Protein AF-A0A958T6C7-F1 (afdb_monomer_lite)

Radius of gyration: 14.1 Å; chains: 1; bounding box: 36×21×35 Å

Structure (mmCIF, N/CA/C/O backbone):
data_AF-A0A958T6C7-F1
#
_entry.id   AF-A0A958T6C7-F1
#
loop_
_atom_site.group_PDB
_atom_site.id
_atom_site.type_symbol
_atom_site.label_atom_id
_atom_site.label_alt_id
_atom_site.label_comp_id
_atom_site.label_asym_id
_atom_site.label_entity_id
_atom_site.label_seq_id
_atom_site.pdbx_PDB_ins_code
_atom_site.Cartn_x
_atom_site.Cartn_y
_atom_site.Cartn_z
_atom_site.occupancy
_atom_site.B_iso_or_equiv
_atom_site.auth_seq_id
_atom_site.auth_comp_id
_atom_site.auth_asym_id
_atom_site.auth_atom_id
_atom_site.pdbx_PDB_model_num
ATOM 1 N N . MET A 1 1 ? 18.098 11.431 -24.644 1.00 61.00 1 MET A N 1
ATOM 2 C CA . MET A 1 1 ? 17.102 10.342 -24.779 1.00 61.00 1 MET A CA 1
ATOM 3 C C . MET A 1 1 ? 17.244 9.251 -23.713 1.00 61.00 1 MET A C 1
ATOM 5 O O . MET A 1 1 ? 16.374 9.173 -22.861 1.00 61.00 1 MET A O 1
ATOM 9 N N . LYS A 1 2 ? 18.338 8.468 -23.659 1.00 68.06 2 LYS A N 1
ATOM 10 C CA . LYS A 1 2 ? 18.478 7.324 -22.717 1.00 68.06 2 LYS A CA 1
ATOM 11 C C . LYS A 1 2 ? 18.300 7.68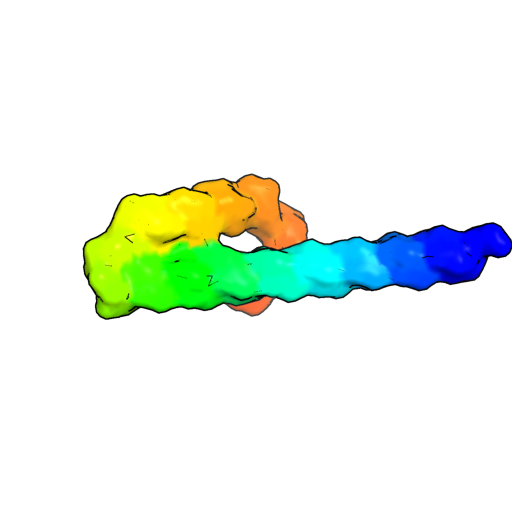2 -21.226 1.00 68.06 2 LYS A C 1
ATOM 13 O O . LYS A 1 2 ? 17.615 6.973 -20.503 1.00 68.06 2 LYS A O 1
ATOM 18 N N . LYS A 1 3 ? 18.856 8.818 -20.782 1.00 81.38 3 LYS A N 1
ATOM 19 C CA . LYS A 1 3 ? 18.754 9.279 -19.381 1.00 81.38 3 LYS A CA 1
ATOM 20 C C . LYS A 1 3 ? 17.343 9.748 -18.994 1.00 81.38 3 LYS A C 1
ATOM 22 O O . LYS A 1 3 ? 16.923 9.530 -17.869 1.00 81.38 3 LYS A O 1
ATOM 27 N N . GLN A 1 4 ? 16.603 10.349 -19.929 1.00 84.62 4 GLN A N 1
ATOM 28 C CA . GLN A 1 4 ? 15.225 10.797 -19.683 1.00 84.62 4 GLN A CA 1
ATOM 29 C C . GLN A 1 4 ? 14.252 9.618 -19.593 1.00 84.62 4 GLN A C 1
ATOM 31 O O . GLN A 1 4 ? 13.371 9.626 -18.743 1.00 84.62 4 GLN A O 1
ATOM 36 N N . ILE A 1 5 ? 14.465 8.574 -20.401 1.00 88.06 5 ILE A N 1
ATOM 37 C CA . ILE A 1 5 ? 13.702 7.320 -20.309 1.00 88.06 5 ILE A CA 1
ATOM 38 C C . ILE A 1 5 ? 13.919 6.663 -18.939 1.00 88.06 5 ILE A C 1
ATOM 40 O O . ILE A 1 5 ? 12.962 6.220 -18.315 1.00 88.06 5 ILE A O 1
ATOM 44 N N . LEU A 1 6 ? 15.155 6.663 -18.431 1.00 89.06 6 LEU A N 1
ATOM 45 C CA . LEU A 1 6 ? 15.469 6.100 -17.116 1.00 89.06 6 LEU A CA 1
ATOM 46 C C . LEU A 1 6 ? 14.759 6.849 -15.974 1.00 89.06 6 LEU A C 1
ATOM 48 O O . LEU A 1 6 ? 14.214 6.224 -15.069 1.00 89.06 6 LEU A O 1
ATOM 52 N N . VAL A 1 7 ? 14.711 8.183 -16.052 1.00 89.75 7 VAL A N 1
ATOM 53 C CA . VAL A 1 7 ? 13.967 9.023 -15.097 1.00 89.75 7 VAL A CA 1
ATOM 54 C C . VAL A 1 7 ? 12.461 8.773 -15.199 1.00 89.75 7 VAL A C 1
ATOM 56 O O . VAL A 1 7 ? 11.804 8.639 -14.173 1.00 89.75 7 VAL A O 1
ATOM 59 N N . ALA A 1 8 ? 11.913 8.646 -16.409 1.00 89.25 8 ALA A N 1
ATOM 60 C CA . ALA A 1 8 ? 10.497 8.342 -16.604 1.00 89.25 8 ALA A CA 1
ATOM 61 C C . ALA A 1 8 ? 10.118 6.978 -16.003 1.00 89.25 8 ALA A C 1
ATOM 63 O O . ALA A 1 8 ? 9.118 6.881 -15.295 1.00 89.25 8 ALA A O 1
ATOM 64 N N . ILE A 1 9 ? 10.946 5.949 -16.209 1.00 86.81 9 ILE A N 1
ATOM 65 C CA . ILE A 1 9 ? 10.754 4.625 -15.600 1.00 86.81 9 ILE A CA 1
ATOM 66 C C . ILE A 1 9 ? 10.818 4.722 -14.072 1.00 86.81 9 ILE A C 1
ATOM 68 O O . ILE A 1 9 ? 9.939 4.196 -13.394 1.00 86.81 9 ILE A O 1
ATOM 72 N N . ALA A 1 10 ? 11.798 5.439 -13.516 1.00 86.06 10 ALA A N 1
ATOM 73 C CA . ALA A 1 10 ? 11.897 5.631 -12.070 1.00 86.06 10 ALA A CA 1
ATOM 74 C C . ALA A 1 10 ? 10.658 6.343 -11.494 1.00 86.06 10 ALA A C 1
ATOM 76 O O . ALA A 1 10 ? 10.109 5.911 -10.481 1.00 86.06 10 ALA A O 1
ATOM 77 N N . CYS A 1 11 ? 10.161 7.387 -12.164 1.00 86.69 11 CYS A N 1
ATOM 78 C CA . CYS A 1 11 ? 8.930 8.072 -11.773 1.00 86.69 11 CYS A CA 1
ATOM 79 C C . CYS A 1 11 ? 7.704 7.151 -11.825 1.00 86.69 11 CYS A C 1
ATOM 81 O O . CYS A 1 11 ? 6.866 7.218 -10.927 1.00 86.69 11 CYS A O 1
ATOM 83 N N . LEU A 1 12 ? 7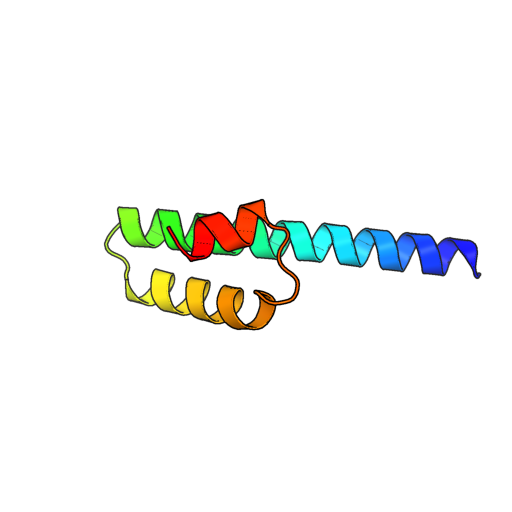.607 6.278 -12.833 1.00 84.62 12 LEU A N 1
ATOM 84 C CA . LEU A 1 12 ? 6.517 5.307 -12.939 1.00 84.62 12 LEU A CA 1
ATOM 85 C C . LEU A 1 12 ? 6.540 4.308 -11.781 1.00 84.62 12 LEU A C 1
ATOM 87 O O . LEU A 1 12 ? 5.499 4.093 -11.167 1.00 84.62 12 LEU A O 1
ATOM 91 N N . VAL A 1 13 ? 7.709 3.765 -11.424 1.00 83.56 13 VAL A N 1
ATOM 92 C CA . VAL A 1 13 ? 7.847 2.843 -10.281 1.00 83.56 13 VAL A CA 1
ATOM 93 C C . VAL A 1 13 ? 7.427 3.524 -8.974 1.00 83.56 13 VAL A C 1
ATOM 95 O O . VAL A 1 13 ? 6.658 2.956 -8.198 1.00 83.56 13 VAL A O 1
ATOM 98 N N . VAL A 1 14 ? 7.857 4.771 -8.750 1.00 83.38 14 VAL A N 1
ATOM 99 C CA . VAL A 1 14 ? 7.473 5.544 -7.556 1.00 83.38 14 VAL A CA 1
ATOM 100 C C . VAL A 1 14 ? 5.965 5.814 -7.526 1.00 83.38 14 VAL A C 1
ATOM 102 O O . VAL A 1 14 ? 5.331 5.634 -6.485 1.00 83.38 14 VAL A O 1
ATOM 105 N N . ALA A 1 15 ? 5.363 6.204 -8.652 1.00 80.62 15 ALA A N 1
ATOM 106 C CA . ALA A 1 15 ? 3.922 6.435 -8.743 1.00 80.62 15 ALA A CA 1
ATOM 107 C C . ALA A 1 15 ? 3.118 5.153 -8.460 1.00 80.62 15 ALA A C 1
ATOM 109 O O . ALA A 1 15 ? 2.132 5.194 -7.720 1.00 80.62 15 ALA A O 1
ATOM 110 N N . PHE A 1 16 ? 3.576 4.011 -8.979 1.00 76.94 16 PHE A N 1
ATOM 111 C CA . PHE A 1 16 ? 2.957 2.705 -8.752 1.00 76.94 16 PHE A CA 1
ATOM 112 C C . PHE A 1 16 ? 3.019 2.287 -7.277 1.00 76.94 16 PHE A C 1
ATOM 114 O O . PHE A 1 16 ? 2.004 1.892 -6.701 1.00 76.94 16 PHE A O 1
ATOM 121 N N . ALA A 1 17 ? 4.175 2.464 -6.629 1.00 76.62 17 ALA A N 1
ATOM 122 C CA . ALA A 1 17 ? 4.346 2.184 -5.204 1.00 76.62 17 ALA A CA 1
ATOM 123 C C . ALA A 1 17 ? 3.427 3.058 -4.324 1.00 76.62 17 ALA A C 1
ATOM 125 O O . ALA A 1 17 ? 2.846 2.590 -3.339 1.00 76.62 17 ALA A O 1
ATOM 126 N N . PHE A 1 18 ? 3.234 4.332 -4.690 1.00 78.00 18 PHE A N 1
ATOM 127 C CA . PHE A 1 18 ? 2.288 5.215 -4.001 1.00 78.00 18 PHE A CA 1
ATOM 128 C C . PHE A 1 18 ? 0.827 4.791 -4.196 1.00 78.00 18 PHE A C 1
ATOM 130 O O . PHE A 1 18 ? 0.053 4.865 -3.238 1.00 78.00 18 PHE A O 1
ATOM 137 N N . ALA A 1 19 ? 0.447 4.330 -5.391 1.00 78.88 19 ALA A N 1
ATOM 138 C CA . ALA A 1 19 ? -0.899 3.832 -5.669 1.00 78.88 19 ALA A CA 1
ATOM 139 C C . ALA A 1 19 ? -1.224 2.582 -4.833 1.00 78.88 19 ALA A C 1
ATOM 141 O O . ALA A 1 19 ? -2.240 2.566 -4.135 1.00 78.88 19 ALA A O 1
ATOM 142 N N . GLN A 1 20 ? -0.312 1.603 -4.796 1.00 74.38 20 GLN A N 1
ATOM 143 C CA . GLN A 1 20 ? -0.416 0.400 -3.957 1.00 74.38 20 GLN A CA 1
ATOM 144 C C . GLN A 1 20 ? -0.597 0.751 -2.468 1.00 74.38 20 GLN A C 1
ATOM 146 O O . GLN A 1 20 ? -1.522 0.277 -1.806 1.00 74.38 20 GLN A O 1
ATOM 151 N N . LYS A 1 21 ? 0.230 1.666 -1.940 1.00 80.12 21 LYS A N 1
ATOM 152 C CA . LYS A 1 21 ? 0.145 2.130 -0.544 1.00 80.12 21 LYS A CA 1
ATOM 153 C C . LYS A 1 21 ? -1.164 2.845 -0.221 1.00 80.12 21 LYS A C 1
ATOM 155 O O . LYS A 1 21 ? -1.664 2.742 0.902 1.00 80.12 21 LYS A O 1
ATOM 160 N N . LYS A 1 22 ? -1.709 3.604 -1.173 1.00 81.06 22 LYS A N 1
ATOM 161 C CA . LYS A 1 22 ? -2.977 4.320 -1.003 1.00 81.06 22 LYS A CA 1
ATOM 162 C C . LYS A 1 22 ? -4.164 3.354 -1.047 1.00 81.06 22 LYS A C 1
ATOM 164 O O . LYS A 1 22 ? -5.056 3.500 -0.217 1.00 81.06 22 LYS A O 1
ATOM 169 N N . GLY A 1 23 ? -4.128 2.351 -1.929 1.00 79.12 23 GLY A N 1
ATOM 170 C CA . GLY A 1 23 ? -5.127 1.280 -2.015 1.00 79.12 23 GLY A CA 1
ATOM 171 C C . GLY A 1 23 ? -5.233 0.473 -0.721 1.00 79.12 23 GLY A C 1
ATOM 172 O O . GLY A 1 23 ? -6.324 0.325 -0.178 1.00 79.12 23 GLY A O 1
ATOM 173 N N . LEU A 1 24 ? -4.097 0.074 -0.139 1.00 83.62 24 LEU A N 1
ATOM 174 C CA . LEU A 1 24 ? -4.078 -0.651 1.137 1.00 83.62 24 LEU A CA 1
ATOM 175 C C . LEU A 1 24 ? -4.618 0.188 2.308 1.00 83.62 24 LEU A C 1
ATOM 177 O O . LEU A 1 24 ? -5.369 -0.303 3.145 1.00 83.62 24 LEU A O 1
ATOM 181 N N . LYS A 1 25 ? -4.291 1.488 2.352 1.00 85.12 25 LYS A N 1
ATOM 182 C CA . LYS A 1 25 ? -4.878 2.414 3.337 1.00 85.12 25 LYS A CA 1
ATOM 183 C C . LYS A 1 25 ? -6.381 2.615 3.135 1.00 85.12 25 LYS A C 1
ATOM 185 O O . LYS A 1 25 ? -7.094 2.794 4.119 1.00 85.12 25 LYS A O 1
ATOM 190 N N . ALA A 1 26 ? -6.851 2.634 1.889 1.00 84.62 26 ALA A N 1
ATOM 191 C CA . ALA A 1 26 ? -8.272 2.741 1.578 1.00 84.62 26 ALA A CA 1
ATOM 192 C C . ALA A 1 26 ? -9.024 1.487 2.038 1.00 84.62 26 ALA A C 1
ATOM 194 O O . ALA A 1 26 ? -10.041 1.626 2.709 1.00 84.62 26 ALA A O 1
ATOM 195 N N . ALA A 1 27 ? -8.468 0.295 1.792 1.00 84.81 27 ALA A N 1
ATOM 196 C CA . ALA A 1 27 ? -8.997 -0.959 2.321 1.00 84.81 27 ALA A CA 1
ATOM 197 C C . ALA A 1 27 ? -9.079 -0.934 3.856 1.00 84.81 27 ALA A C 1
ATOM 199 O O . ALA A 1 27 ? -10.141 -1.183 4.417 1.00 84.81 27 ALA A O 1
ATOM 200 N N . GLU A 1 28 ? -8.001 -0.535 4.541 1.00 84.81 28 GLU A N 1
ATOM 201 C CA . GLU A 1 28 ? -7.968 -0.432 6.008 1.00 84.81 28 GLU A CA 1
ATOM 202 C C . GLU A 1 28 ? -9.027 0.551 6.543 1.00 84.81 28 GLU A C 1
ATOM 204 O O . GLU A 1 28 ? -9.705 0.281 7.536 1.00 84.81 28 GLU A O 1
ATOM 209 N N . LYS A 1 29 ? -9.203 1.697 5.872 1.00 88.25 29 LYS A N 1
ATOM 210 C CA . LYS A 1 29 ? -10.221 2.690 6.234 1.00 88.25 29 LYS A CA 1
ATOM 211 C C . LYS A 1 29 ? -11.637 2.155 6.006 1.00 88.25 29 LYS A C 1
ATOM 213 O O . LYS A 1 29 ? -12.483 2.351 6.872 1.00 88.25 29 LYS A O 1
ATOM 218 N N . ALA A 1 30 ? -11.871 1.480 4.884 1.00 86.62 30 ALA A N 1
ATOM 219 C CA . ALA A 1 30 ? -13.156 0.887 4.537 1.00 86.62 30 ALA A CA 1
ATOM 220 C C . ALA A 1 30 ? -13.549 -0.233 5.518 1.00 86.62 30 ALA A C 1
ATOM 222 O O . ALA A 1 30 ? -14.693 -0.281 5.962 1.00 86.62 30 ALA A O 1
ATOM 223 N N . ILE A 1 31 ? -12.589 -1.063 5.950 1.00 87.69 31 ILE A N 1
ATOM 224 C CA . ILE A 1 31 ? -12.785 -2.060 7.018 1.00 87.69 31 ILE A CA 1
ATOM 225 C C . ILE A 1 31 ? -13.191 -1.365 8.322 1.00 87.69 31 ILE A C 1
ATOM 227 O O . ILE A 1 31 ? -14.192 -1.735 8.932 1.00 87.69 31 ILE A O 1
ATOM 231 N N . LYS A 1 32 ? -12.464 -0.313 8.725 1.00 89.81 32 LYS A N 1
ATOM 232 C CA . LYS A 1 32 ? -12.777 0.473 9.933 1.00 89.81 32 LYS A CA 1
ATOM 233 C C . LYS A 1 32 ? -14.147 1.153 9.873 1.00 89.81 32 LYS A C 1
ATOM 235 O O . LYS A 1 32 ? -14.749 1.383 10.917 1.00 89.81 32 LYS A O 1
ATOM 240 N N . SER A 1 33 ? -14.648 1.470 8.681 1.00 91.56 33 SER A N 1
ATOM 241 C CA . SER A 1 33 ? -15.976 2.052 8.477 1.00 91.56 33 SER A CA 1
ATOM 242 C C . SER A 1 33 ? -17.075 1.020 8.192 1.00 91.56 33 SER A C 1
ATOM 244 O O . SER A 1 33 ? -18.161 1.419 7.785 1.00 91.56 33 SER A O 1
ATOM 246 N N . ASN A 1 34 ? -16.818 -0.284 8.373 1.00 91.19 34 ASN A N 1
ATOM 247 C CA . ASN A 1 34 ? -17.732 -1.390 8.034 1.00 91.19 34 ASN A CA 1
ATOM 248 C C . ASN A 1 34 ? -18.159 -1.444 6.547 1.00 91.19 34 ASN A C 1
ATOM 250 O O . ASN A 1 34 ? -19.127 -2.118 6.196 1.00 91.19 34 ASN A O 1
ATOM 254 N N . ASN A 1 35 ? -17.435 -0.772 5.645 1.00 91.56 35 ASN A N 1
ATOM 255 C CA . ASN A 1 35 ? -17.676 -0.829 4.203 1.00 91.56 35 ASN A CA 1
ATOM 256 C C . ASN A 1 35 ? -16.856 -1.957 3.558 1.00 91.56 35 ASN A C 1
ATOM 258 O O . ASN A 1 35 ? -15.853 -1.739 2.875 1.00 91.56 35 ASN A O 1
ATOM 262 N N . TYR A 1 36 ? -17.286 -3.195 3.784 1.00 88.44 36 TYR A N 1
ATOM 263 C CA . TYR A 1 36 ? -16.561 -4.381 3.320 1.00 88.44 36 TYR A CA 1
ATOM 264 C C . TYR A 1 36 ? -16.571 -4.559 1.795 1.00 88.44 36 TYR A C 1
ATOM 266 O O . TYR A 1 36 ? -15.665 -5.188 1.250 1.00 88.44 36 TYR A O 1
ATOM 274 N N . ALA A 1 37 ? -17.556 -3.991 1.093 1.00 89.75 37 ALA A N 1
ATOM 275 C CA . ALA A 1 37 ? -17.613 -4.032 -0.367 1.00 89.75 37 ALA A CA 1
ATOM 276 C C . ALA A 1 37 ? -16.460 -3.230 -0.990 1.00 89.75 37 ALA A C 1
ATOM 278 O O . ALA A 1 37 ? -15.742 -3.729 -1.859 1.00 89.75 37 ALA A O 1
ATOM 279 N N . GLU A 1 38 ? -16.234 -2.015 -0.486 1.00 83.75 38 GLU A N 1
ATOM 280 C CA . GLU A 1 38 ? -15.122 -1.162 -0.906 1.00 83.75 38 GLU A CA 1
ATOM 281 C C . GLU A 1 38 ? -13.770 -1.746 -0.470 1.00 83.75 38 GLU A C 1
ATOM 283 O O . GLU A 1 38 ? -12.818 -1.752 -1.251 1.00 83.75 38 GLU A O 1
ATOM 288 N N . ALA A 1 39 ? -13.700 -2.333 0.730 1.00 86.62 39 ALA A N 1
ATOM 289 C CA . ALA A 1 39 ? -12.502 -3.027 1.195 1.00 86.62 39 ALA A CA 1
ATOM 290 C C . ALA A 1 39 ? -12.116 -4.196 0.275 1.00 86.62 39 ALA A C 1
ATOM 292 O O . ALA A 1 39 ? -10.958 -4.304 -0.123 1.00 86.62 39 ALA A O 1
ATOM 293 N N . LYS A 1 40 ? -13.083 -5.035 -0.119 1.00 85.88 40 LYS A N 1
ATOM 294 C CA . LYS A 1 40 ? -12.850 -6.170 -1.023 1.00 85.88 40 LYS A CA 1
ATOM 295 C C . LYS A 1 40 ? -12.391 -5.710 -2.407 1.00 85.88 40 LYS A C 1
ATOM 297 O O . LYS A 1 40 ? -11.475 -6.300 -2.970 1.00 85.88 40 LYS A O 1
ATOM 302 N N . ALA A 1 41 ? -12.982 -4.640 -2.938 1.00 86.69 41 ALA A N 1
ATOM 303 C CA . ALA A 1 41 ? -12.573 -4.069 -4.220 1.00 86.69 41 ALA A CA 1
ATOM 304 C C . ALA A 1 41 ? -11.147 -3.486 -4.177 1.00 86.69 41 ALA A C 1
ATOM 306 O O . ALA A 1 41 ? -10.388 -3.633 -5.136 1.00 86.69 41 ALA A O 1
ATOM 307 N N . ALA A 1 42 ? -10.768 -2.840 -3.071 1.00 84.06 42 ALA A N 1
ATOM 308 C CA . ALA A 1 42 ? -9.424 -2.301 -2.872 1.00 84.06 42 ALA A CA 1
ATOM 309 C C . ALA A 1 42 ? -8.376 -3.407 -2.646 1.00 84.06 42 ALA A C 1
ATOM 311 O O . ALA A 1 42 ? -7.272 -3.319 -3.184 1.00 84.06 42 ALA A O 1
ATOM 312 N N . LEU A 1 43 ? -8.724 -4.465 -1.906 1.00 83.44 43 LEU A N 1
ATOM 313 C CA . LEU A 1 43 ? -7.856 -5.627 -1.698 1.00 83.44 43 LEU A CA 1
ATOM 314 C C . LEU A 1 43 ? -7.669 -6.441 -2.981 1.00 83.44 43 LEU A C 1
ATOM 316 O O . LEU A 1 43 ? -6.543 -6.812 -3.276 1.00 83.44 43 LEU A O 1
ATOM 320 N N . GLY A 1 44 ? -8.713 -6.644 -3.789 1.00 83.44 44 GLY A N 1
ATOM 321 C CA . GLY A 1 44 ? -8.579 -7.348 -5.072 1.00 83.44 44 GLY A CA 1
ATOM 322 C C . GLY A 1 44 ? -7.666 -6.615 -6.064 1.00 83.44 44 GLY A C 1
ATOM 323 O O . GLY A 1 44 ? -6.903 -7.241 -6.795 1.00 83.44 44 GLY A O 1
ATOM 324 N N . GLN A 1 45 ? -7.674 -5.277 -6.050 1.00 79.06 45 GLN A N 1
ATOM 325 C CA . GLN A 1 45 ? -6.707 -4.479 -6.813 1.00 79.06 45 GLN A CA 1
ATOM 326 C C . GLN A 1 45 ? -5.278 -4.621 -6.271 1.00 79.06 45 GLN A C 1
ATOM 328 O O . GLN A 1 45 ? -4.332 -4.679 -7.052 1.00 79.06 45 GLN A O 1
ATOM 333 N N . ALA A 1 46 ? -5.115 -4.693 -4.947 1.00 79.81 46 ALA A N 1
ATOM 334 C CA . ALA A 1 46 ? -3.820 -4.922 -4.311 1.00 79.81 46 ALA A CA 1
ATOM 335 C C . ALA A 1 46 ? -3.263 -6.328 -4.601 1.00 79.81 46 ALA A C 1
ATOM 337 O O . ALA A 1 46 ? -2.067 -6.469 -4.830 1.00 79.81 46 ALA A O 1
ATOM 338 N N . GLU A 1 47 ? -4.125 -7.342 -4.653 1.00 78.31 47 GLU A N 1
ATOM 339 C CA . GLU A 1 47 ? -3.776 -8.748 -4.876 1.00 78.31 47 GLU A CA 1
ATOM 340 C C . GLU A 1 47 ? -3.116 -8.968 -6.245 1.00 78.31 47 GLU A C 1
ATOM 342 O O . GLU A 1 47 ? -2.059 -9.589 -6.341 1.00 78.31 47 GLU A O 1
ATOM 347 N N . GLY A 1 48 ? -3.653 -8.345 -7.301 1.00 75.75 48 GLY A N 1
ATOM 348 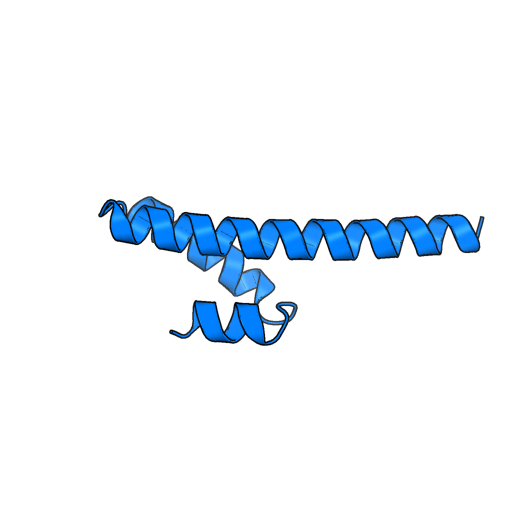C CA . GLY A 1 48 ? -3.043 -8.369 -8.638 1.00 75.75 48 GLY A CA 1
ATOM 349 C C . GLY A 1 48 ? -1.688 -7.651 -8.729 1.00 75.75 48 GLY A C 1
ATOM 350 O O . GLY A 1 48 ? -0.967 -7.810 -9.711 1.00 75.75 48 GLY A O 1
ATOM 351 N N . MET A 1 49 ? -1.331 -6.862 -7.713 1.00 73.38 49 MET A N 1
ATOM 352 C CA . MET A 1 49 ? -0.071 -6.121 -7.618 1.00 73.38 49 MET A CA 1
ATOM 353 C C . MET A 1 49 ? 0.863 -6.695 -6.543 1.00 73.38 49 MET A C 1
ATOM 355 O O . MET A 1 49 ? 1.967 -6.176 -6.365 1.00 73.38 49 MET A O 1
ATOM 359 N N . LEU A 1 50 ? 0.444 -7.754 -5.840 1.00 73.19 50 LEU A N 1
ATOM 360 C CA . LEU A 1 50 ? 1.127 -8.301 -4.669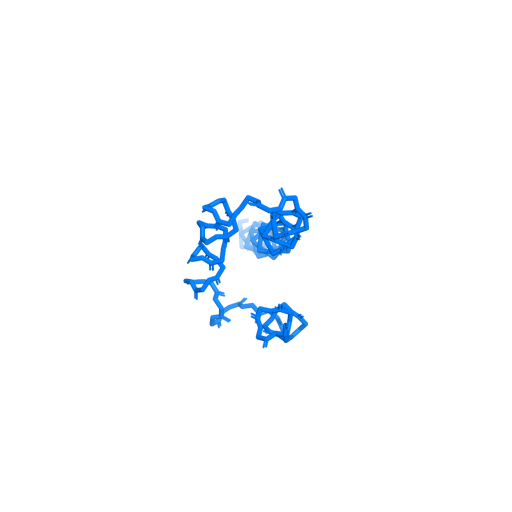 1.00 73.19 50 LEU A CA 1
ATOM 361 C C . LEU A 1 50 ? 2.522 -8.841 -5.010 1.00 73.19 50 LEU A C 1
ATOM 363 O O . LEU A 1 50 ? 3.462 -8.645 -4.249 1.00 73.19 50 LEU A O 1
ATOM 367 N N . SER A 1 51 ? 2.695 -9.423 -6.203 1.00 71.94 51 SER A N 1
ATOM 368 C CA . SER A 1 51 ? 3.997 -9.886 -6.716 1.00 71.94 51 SER A CA 1
ATOM 369 C C . SER A 1 51 ? 5.013 -8.763 -6.946 1.00 71.94 51 SER A C 1
ATOM 371 O O . SER A 1 51 ? 6.186 -9.025 -7.199 1.00 71.94 51 SER A O 1
ATOM 373 N N . SER A 1 52 ? 4.561 -7.510 -6.933 1.00 73.81 52 SER A N 1
ATOM 374 C CA . SER A 1 52 ? 5.375 -6.314 -7.152 1.00 73.81 52 SER A CA 1
ATOM 375 C C . SER A 1 52 ? 5.273 -5.329 -5.985 1.00 73.81 52 SER A C 1
ATOM 377 O O . SER A 1 52 ? 5.719 -4.189 -6.113 1.00 73.81 52 SER A O 1
ATOM 379 N N . MET A 1 53 ? 4.658 -5.745 -4.873 1.00 78.12 53 MET A N 1
ATOM 380 C CA . MET A 1 53 ? 4.630 -4.990 -3.628 1.00 78.12 53 MET A CA 1
ATOM 381 C C . MET A 1 53 ? 5.940 -5.195 -2.871 1.00 78.12 53 MET A C 1
ATOM 383 O O . MET A 1 53 ? 6.450 -6.305 -2.757 1.00 78.12 53 MET A O 1
ATOM 387 N N . ASP A 1 54 ? 6.466 -4.102 -2.329 1.00 75.00 54 ASP A N 1
ATOM 388 C CA . ASP A 1 54 ? 7.587 -4.135 -1.390 1.00 75.00 54 ASP A CA 1
ATOM 389 C C . ASP A 1 54 ? 7.172 -4.855 -0.089 1.00 75.00 54 ASP A C 1
ATOM 391 O O . ASP A 1 54 ? 6.000 -4.792 0.303 1.00 75.00 54 ASP A O 1
ATOM 395 N N . ASP A 1 55 ? 8.110 -5.498 0.612 1.00 75.44 55 ASP A N 1
ATOM 396 C CA . ASP A 1 55 ? 7.841 -6.413 1.739 1.00 75.44 55 ASP A CA 1
ATOM 397 C C . ASP A 1 55 ? 6.917 -5.823 2.820 1.00 75.44 55 ASP A C 1
ATOM 399 O O . ASP A 1 55 ? 6.071 -6.516 3.393 1.00 75.44 55 ASP A O 1
ATOM 403 N N . LYS A 1 56 ? 7.015 -4.511 3.074 1.00 75.31 56 LYS A N 1
ATOM 404 C CA . LYS A 1 56 ? 6.133 -3.803 4.021 1.00 75.31 56 LYS A CA 1
ATOM 405 C C . LYS A 1 56 ? 4.660 -3.805 3.612 1.00 75.31 56 LYS A C 1
ATOM 407 O O . LYS A 1 56 ? 3.790 -3.816 4.482 1.00 75.31 56 LYS A O 1
ATOM 412 N N . LEU A 1 57 ? 4.371 -3.697 2.317 1.00 75.25 57 LEU A N 1
ATOM 413 C CA . LEU A 1 57 ? 3.007 -3.680 1.784 1.00 75.25 57 LEU A CA 1
ATOM 414 C C . LEU A 1 57 ? 2.433 -5.093 1.743 1.00 75.25 57 LEU A C 1
ATOM 416 O O . LEU A 1 57 ? 1.304 -5.284 2.184 1.00 75.25 57 LEU A O 1
ATOM 420 N N . SER A 1 58 ? 3.239 -6.070 1.330 1.00 73.75 58 SER A N 1
ATOM 421 C CA . SER A 1 58 ? 2.873 -7.489 1.344 1.00 73.75 58 SER A CA 1
ATOM 422 C C . SER A 1 58 ? 2.542 -7.965 2.761 1.00 73.75 58 SER A C 1
ATOM 424 O O . SER A 1 58 ? 1.508 -8.588 2.985 1.00 73.75 58 SER A O 1
ATOM 426 N N . SER A 1 59 ? 3.351 -7.572 3.753 1.00 75.88 59 SER A N 1
ATOM 427 C CA . SER A 1 59 ? 3.067 -7.856 5.163 1.00 75.88 59 SER A CA 1
ATOM 428 C C . SER A 1 59 ? 1.754 -7.226 5.635 1.00 75.88 59 SER A C 1
ATOM 430 O O . SER A 1 59 ? 1.005 -7.881 6.346 1.00 75.88 59 SER A O 1
ATOM 432 N N . LYS A 1 60 ? 1.433 -5.996 5.212 1.00 72.56 60 LYS A N 1
ATOM 433 C CA . LYS A 1 60 ? 0.152 -5.345 5.537 1.00 72.56 60 LYS A CA 1
ATOM 434 C C . LYS A 1 60 ? -1.061 -5.949 4.827 1.00 72.56 60 LYS A C 1
ATOM 436 O O . LYS A 1 60 ? -2.170 -5.751 5.297 1.00 72.56 60 LYS 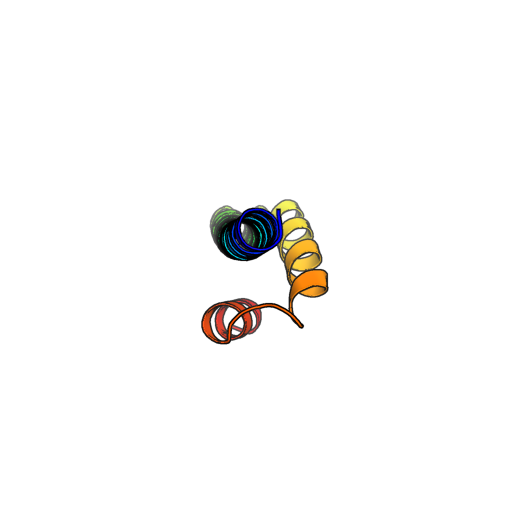A O 1
ATOM 441 N N . TYR A 1 61 ? -0.875 -6.576 3.670 1.00 74.44 61 TYR A N 1
ATOM 442 C CA . TYR A 1 61 ? -1.957 -7.248 2.952 1.00 74.44 61 TYR A CA 1
ATOM 443 C C . TYR A 1 61 ? -2.314 -8.588 3.622 1.00 74.44 61 TYR A C 1
ATOM 445 O O . TYR A 1 61 ? -3.475 -8.981 3.619 1.00 74.44 61 TYR A O 1
ATOM 453 N N . HIS A 1 62 ? -1.331 -9.259 4.234 1.00 73.62 62 HIS A N 1
ATOM 454 C CA . HIS A 1 62 ? -1.507 -10.544 4.925 1.00 73.62 62 HIS A CA 1
ATOM 455 C C . HIS A 1 62 ? -1.858 -10.449 6.425 1.00 73.62 62 HIS A C 1
ATOM 457 O O . HIS A 1 62 ? -2.082 -11.494 7.035 1.00 73.62 62 HIS A O 1
ATOM 463 N N . LEU A 1 63 ? -1.865 -9.252 7.027 1.00 63.84 63 LEU A N 1
ATOM 464 C CA . LEU A 1 63 ? -2.097 -9.021 8.465 1.00 63.84 63 LEU A CA 1
ATOM 465 C C . LEU A 1 63 ? -3.445 -8.337 8.715 1.00 63.84 63 LEU A C 1
ATOM 467 O O . LEU A 1 63 ? -4.151 -8.770 9.651 1.00 63.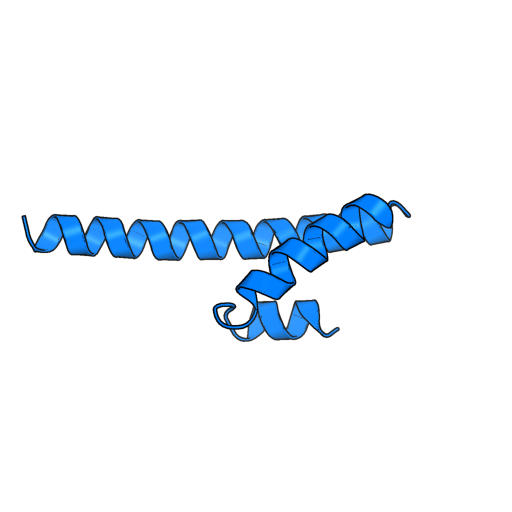84 63 LEU A O 1
#

Foldseek 3Di:
DVVVVVVVVVVVLVVVQVLLVVLLVQLVVCVVVVNNVSNVVSLVVNVVCLVVHDPVSVVSSVD

Secondary structure (DSSP, 8-state):
-HHHHHHHHHHHHHHHHHHHHHHHHHHHHHHHTT-HHHHHHHHHHHHTTGGGS-HHHHHHHH-

Sequence (63 aa):
MKKQILVAIACLVVAFAFAQKKGLKAAEKAIKSNNYAEAKAALGQAEGMLSSMDDKLSSKYHL

pLDDT: mean 81.08, std 6.76, range [61.0, 91.56]